Protein AF-A0A1J8P0C3-F1 (afdb_monomer)

Organism: NCBI:txid2360

Sequence (64 aa):
KCEKKVYLNEYQSIGELIVDVDDYIEFYNHRRFYETLGYRKPMDVYRESSIKSIKGKGFLKWTT

Mean predicted aligned error: 8.82 Å

InterPro domains:
  IPR001584 Integrase, catalytic core [PF13333] (7-48)
  IPR012337 Ribonuclease H-like superfamily [SSF53098] (5-49)

Secondary structure (DSSP, 8-state):
-------GGG-SSHHHHHHHHHHHHHHHHHT--BGGGTSB-HHHHHHHHHHHHHHHHHHTTS--

Solvent-accessible surface area (backbone atoms only — not comparable to full-atom values): 3958 Å² total; per-residue (Å²): 142,86,79,87,79,86,57,78,88,77,51,95,44,73,67,58,50,52,52,55,48,52,54,46,49,51,40,49,37,71,66,38,68,34,72,94,64,72,61,34,32,55,46,59,56,53,52,52,52,53,52,50,52,54,54,55,58,57,59,69,62,77,79,115

pLDDT: mean 80.43, std 14.41, range [44.19, 93.81]

Foldseek 3Di:
DDDPPDDVVVDPDPVVVVVVVVVVVCCQQPPDFDVVVVRDGNVVVVVVVVVVVVVVVVVVVPPD

Radius of gyration: 18.4 Å; Cα contacts (8 Å, |Δi|>4): 28; chains: 1; bounding box: 51×33×33 Å

Structure (mmCIF, N/CA/C/O backbone):
data_AF-A0A1J8P0C3-F1
#
_entry.id   AF-A0A1J8P0C3-F1
#
loop_
_atom_site.group_PDB
_atom_site.id
_atom_site.type_symbol
_atom_site.label_atom_id
_atom_site.label_alt_id
_atom_site.label_comp_id
_atom_site.label_asym_id
_atom_site.label_entity_id
_atom_site.label_seq_id
_atom_site.pdbx_PDB_ins_code
_atom_site.Cartn_x
_atom_site.Cartn_y
_atom_site.Cartn_z
_atom_site.occupancy
_atom_site.B_iso_or_equiv
_atom_site.auth_seq_id
_atom_site.auth_comp_id
_atom_site.auth_asym_id
_atom_site.auth_atom_id
_atom_site.pdbx_PDB_model_num
ATOM 1 N N . LYS A 1 1 ? -4.916 -9.570 -9.394 1.00 44.19 1 LYS A N 1
ATOM 2 C CA . LYS A 1 1 ? -6.033 -8.979 -8.617 1.00 44.19 1 LYS A CA 1
ATOM 3 C C . LYS A 1 1 ? -5.646 -9.008 -7.142 1.00 44.19 1 LYS A C 1
ATOM 5 O O . LYS A 1 1 ? -5.568 -10.086 -6.578 1.00 44.19 1 LYS A O 1
ATOM 10 N N . CYS A 1 2 ? -5.300 -7.864 -6.555 1.00 58.28 2 CYS A N 1
ATOM 11 C CA . CYS A 1 2 ? -5.091 -7.739 -5.110 1.00 58.28 2 CYS A CA 1
ATOM 12 C C . CYS A 1 2 ? -5.901 -6.523 -4.693 1.00 58.28 2 CYS A C 1
ATOM 14 O O . CYS A 1 2 ? -5.460 -5.395 -4.887 1.00 58.28 2 CYS A O 1
ATOM 16 N N . GLU A 1 3 ? -7.113 -6.767 -4.232 1.00 61.16 3 GLU A N 1
ATOM 17 C CA . GLU A 1 3 ? -7.974 -5.742 -3.665 1.00 61.16 3 GLU A CA 1
ATOM 18 C C . GLU A 1 3 ? -8.086 -6.096 -2.188 1.00 61.16 3 GLU A C 1
ATOM 20 O O . GLU A 1 3 ? -8.973 -6.853 -1.803 1.00 61.16 3 GLU A O 1
ATOM 25 N N . LYS A 1 4 ? -7.142 -5.622 -1.364 1.00 64.19 4 LYS A N 1
ATOM 26 C CA . LYS A 1 4 ? -7.410 -5.549 0.074 1.00 64.19 4 LYS A CA 1
ATOM 27 C C . LYS A 1 4 ? -8.457 -4.450 0.219 1.00 64.19 4 LYS A C 1
ATOM 29 O O . LYS A 1 4 ? -8.149 -3.277 0.024 1.00 64.19 4 LYS A O 1
AT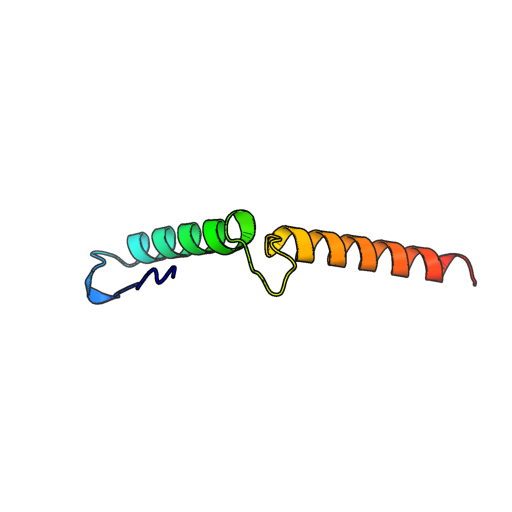OM 34 N N . LYS A 1 5 ? -9.713 -4.842 0.413 1.00 65.81 5 LYS A N 1
ATOM 35 C CA . LYS A 1 5 ? -10.812 -3.906 0.636 1.00 65.81 5 LYS A CA 1
ATOM 36 C C . LYS A 1 5 ? -10.866 -3.645 2.133 1.00 65.81 5 LYS A C 1
ATOM 38 O O . LYS A 1 5 ? -11.256 -4.520 2.888 1.00 65.81 5 LYS A O 1
ATOM 43 N N . VAL A 1 6 ? -10.387 -2.474 2.537 1.00 68.69 6 VAL A N 1
ATOM 44 C CA . VAL A 1 6 ? -10.440 -2.006 3.925 1.00 68.69 6 VAL A CA 1
ATOM 45 C C . VAL A 1 6 ? -11.840 -1.439 4.144 1.00 68.69 6 VAL A C 1
ATOM 47 O O . VAL A 1 6 ? -12.146 -0.343 3.670 1.00 68.69 6 VAL A O 1
ATOM 50 N N . TYR A 1 7 ? -12.719 -2.202 4.792 1.00 75.94 7 TYR A N 1
ATOM 51 C CA . TYR A 1 7 ? -14.055 -1.735 5.152 1.00 75.94 7 TYR A CA 1
ATOM 52 C C . TYR A 1 7 ? -14.028 -1.177 6.570 1.00 75.94 7 TYR A C 1
ATOM 54 O O . TYR A 1 7 ? -13.815 -1.903 7.532 1.00 75.94 7 TYR A O 1
ATOM 62 N N . LEU A 1 8 ? -14.284 0.124 6.709 1.00 76.56 8 LEU A N 1
ATOM 63 C CA . LEU A 1 8 ? -14.179 0.815 7.998 1.00 76.56 8 LEU A CA 1
ATOM 64 C C . LEU A 1 8 ? -15.079 0.206 9.091 1.00 76.56 8 LEU A C 1
ATOM 66 O O . LEU A 1 8 ? -14.726 0.231 10.263 1.00 76.56 8 LEU A O 1
ATOM 70 N N . ASN A 1 9 ? -16.207 -0.385 8.693 1.00 81.81 9 ASN A N 1
ATOM 71 C CA . ASN A 1 9 ? -17.185 -0.992 9.597 1.00 81.81 9 ASN A CA 1
ATOM 72 C C . ASN A 1 9 ? -16.744 -2.352 10.169 1.00 81.81 9 ASN A C 1
ATOM 74 O O . ASN A 1 9 ? -17.441 -2.895 11.021 1.00 81.81 9 ASN A O 1
ATOM 78 N N . GLU A 1 10 ? -15.641 -2.924 9.683 1.00 83.62 10 GLU A N 1
ATOM 79 C CA . GLU A 1 10 ? -15.135 -4.229 10.130 1.00 83.62 10 GLU A CA 1
ATOM 80 C C . GLU A 1 10 ? -14.144 -4.110 11.299 1.00 83.62 10 GLU A C 1
ATOM 82 O O . GLU A 1 10 ? -13.840 -5.110 11.946 1.00 83.62 10 GLU A O 1
ATOM 87 N N . TYR A 1 11 ? -13.680 -2.896 11.612 1.00 85.56 11 TYR A N 1
ATOM 88 C CA . TYR A 1 11 ? -12.717 -2.649 12.685 1.00 85.56 11 TYR A CA 1
ATOM 89 C C . TYR A 1 11 ? -13.425 -2.316 13.996 1.00 85.56 11 TYR A C 1
ATOM 91 O O . TYR A 1 11 ? -14.328 -1.479 14.039 1.00 85.56 11 TYR A O 1
ATOM 99 N N . GLN A 1 12 ? -12.984 -2.944 15.087 1.00 86.31 12 GLN A N 1
ATOM 100 C CA . GLN A 1 12 ? -13.530 -2.693 16.424 1.00 86.31 12 GLN A CA 1
ATOM 101 C C . GLN A 1 12 ? -12.908 -1.450 17.063 1.00 86.31 12 GLN A C 1
ATOM 103 O O . GLN A 1 12 ? -13.493 -0.833 17.954 1.00 86.31 12 GLN A O 1
ATOM 108 N N . SER A 1 13 ? -11.718 -1.058 16.604 1.00 89.75 13 SER A N 1
ATOM 109 C CA . SER A 1 13 ? -11.035 0.144 17.063 1.00 89.75 13 SER A CA 1
ATOM 110 C C . SER A 1 13 ? -10.205 0.794 15.960 1.00 89.75 13 SER A C 1
ATOM 112 O O . SER A 1 13 ? -9.780 0.154 14.999 1.00 89.75 13 SER A O 1
ATOM 114 N N . ILE A 1 14 ? -9.901 2.081 16.139 1.00 88.88 14 ILE A N 1
ATOM 115 C CA . ILE A 1 14 ? -9.015 2.815 15.229 1.00 88.88 14 ILE A CA 1
ATOM 116 C C . ILE A 1 14 ? -7.583 2.253 15.243 1.00 88.88 14 ILE A C 1
ATOM 118 O O . ILE A 1 14 ? -6.875 2.363 14.248 1.00 88.88 14 ILE A O 1
ATOM 122 N N . GLY A 1 15 ? -7.163 1.635 16.354 1.00 91.88 15 GLY A N 1
ATOM 123 C CA . GLY A 1 15 ? -5.830 1.048 16.490 1.00 91.88 15 GLY A CA 1
ATOM 124 C C . GLY A 1 15 ? -5.620 -0.139 15.552 1.00 91.88 15 GLY A C 1
ATOM 125 O O . GLY A 1 15 ? -4.580 -0.229 14.909 1.00 91.88 15 GLY A O 1
ATOM 126 N N . GLU A 1 16 ? -6.631 -0.997 15.409 1.00 88.88 16 GLU A N 1
ATOM 127 C CA . GLU A 1 16 ? -6.596 -2.120 14.461 1.00 88.88 16 GLU A CA 1
ATOM 128 C C . GLU A 1 16 ? -6.482 -1.631 13.015 1.00 88.88 16 GLU A C 1
ATOM 130 O O . GLU A 1 16 ? -5.692 -2.167 12.243 1.00 88.88 16 GLU A O 1
ATOM 135 N N . LEU A 1 17 ? -7.218 -0.570 12.665 1.00 90.00 17 LEU A N 1
ATOM 136 C CA . LEU A 1 17 ? -7.142 0.036 11.338 1.00 90.00 17 LEU A CA 1
ATOM 137 C C . LEU A 1 17 ? -5.739 0.579 11.040 1.00 90.00 17 LEU A C 1
ATOM 139 O O . LEU A 1 17 ? -5.239 0.393 9.934 1.00 90.00 17 LEU A O 1
ATOM 143 N N . ILE A 1 18 ? -5.104 1.245 12.009 1.00 91.94 18 ILE A N 1
ATOM 144 C CA . ILE A 1 18 ? -3.751 1.795 11.842 1.00 91.94 18 ILE A CA 1
ATOM 145 C C . ILE A 1 18 ? -2.752 0.672 11.547 1.00 91.94 18 ILE A C 1
ATOM 147 O O . ILE A 1 18 ? -2.027 0.758 10.560 1.00 91.94 18 ILE A O 1
ATOM 151 N N . VAL A 1 19 ? -2.763 -0.401 12.346 1.00 92.50 19 VAL A N 1
ATOM 152 C CA . VAL A 1 19 ? -1.865 -1.553 12.148 1.00 92.50 19 VAL A CA 1
ATOM 153 C C . VAL A 1 19 ? -2.091 -2.192 10.778 1.00 92.50 19 VAL A C 1
ATOM 155 O O . VAL A 1 19 ? -1.144 -2.459 10.043 1.00 92.50 19 VAL A O 1
ATOM 158 N N . ASP A 1 20 ? -3.350 -2.384 10.392 1.00 89.81 20 ASP A N 1
ATOM 159 C CA . ASP A 1 20 ? -3.690 -3.056 9.141 1.00 89.81 20 ASP A CA 1
ATOM 160 C C . ASP A 1 20 ? -3.333 -2.225 7.891 1.00 89.81 20 ASP A C 1
ATOM 162 O O . ASP A 1 20 ? -3.015 -2.773 6.823 1.00 89.81 20 ASP A O 1
ATOM 166 N N . VAL A 1 21 ? -3.364 -0.895 8.019 1.00 90.38 21 VAL A N 1
ATOM 167 C CA . VAL A 1 21 ? -2.873 0.046 7.005 1.00 90.38 21 VAL A CA 1
ATOM 168 C C . VAL A 1 21 ? -1.348 0.024 6.934 1.00 90.38 21 VAL A C 1
ATOM 170 O O . VAL A 1 21 ? -0.812 -0.046 5.826 1.00 90.38 21 VAL A O 1
ATOM 173 N N . ASP A 1 22 ? -0.651 0.029 8.069 1.00 93.25 22 ASP A N 1
ATOM 174 C CA . ASP A 1 22 ? 0.814 -0.050 8.110 1.00 93.25 22 ASP A CA 1
ATOM 175 C C . ASP A 1 22 ? 1.320 -1.342 7.449 1.00 93.25 22 ASP A C 1
ATOM 177 O O . ASP A 1 22 ? 2.191 -1.299 6.571 1.00 93.25 22 ASP A O 1
ATOM 181 N N . ASP A 1 23 ? 0.697 -2.479 7.763 1.00 92.12 23 ASP A N 1
ATOM 182 C CA . ASP A 1 23 ? 1.001 -3.772 7.142 1.00 92.12 23 ASP A CA 1
ATOM 183 C C . ASP A 1 23 ? 0.738 -3.757 5.630 1.00 92.12 23 ASP A C 1
ATOM 185 O O . ASP A 1 23 ? 1.502 -4.313 4.832 1.00 92.12 23 ASP A O 1
ATOM 189 N N . TYR A 1 24 ? -0.336 -3.089 5.198 1.00 90.94 24 TYR A N 1
ATOM 190 C CA . TYR A 1 24 ? -0.628 -2.936 3.775 1.00 90.94 24 TYR A CA 1
ATOM 191 C C . TYR A 1 24 ? 0.432 -2.090 3.060 1.00 90.94 24 TYR A C 1
ATOM 193 O O . TYR A 1 24 ? 0.837 -2.431 1.943 1.00 90.94 24 TYR A O 1
ATOM 201 N N . ILE A 1 25 ? 0.901 -1.010 3.688 1.00 92.00 25 ILE A N 1
ATOM 202 C CA . ILE A 1 25 ? 1.948 -0.144 3.139 1.00 92.00 25 ILE A CA 1
ATOM 203 C C . ILE A 1 25 ? 3.271 -0.912 3.025 1.00 92.00 25 ILE A C 1
ATOM 205 O O . ILE A 1 25 ? 3.917 -0.830 1.975 1.00 92.00 25 ILE A O 1
ATOM 209 N N . GLU A 1 2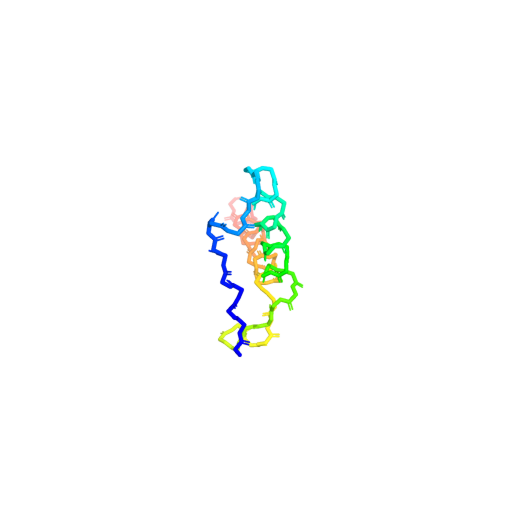6 ? 3.663 -1.693 4.041 1.00 93.75 26 GLU A N 1
ATOM 210 C CA . GLU A 1 26 ? 4.858 -2.554 3.984 1.00 93.75 26 GLU A CA 1
ATOM 211 C C . GLU A 1 26 ? 4.774 -3.517 2.802 1.00 93.75 26 GLU A C 1
ATOM 213 O O . GLU A 1 26 ? 5.670 -3.550 1.948 1.00 93.75 26 GLU A O 1
ATOM 218 N N . PHE A 1 27 ? 3.651 -4.227 2.694 1.00 92.31 27 PHE A N 1
ATOM 219 C CA . PHE A 1 27 ? 3.426 -5.185 1.626 1.00 92.31 27 PHE A CA 1
ATOM 220 C C . PHE A 1 27 ? 3.483 -4.511 0.250 1.00 92.31 27 PHE A C 1
ATOM 222 O O . PHE A 1 27 ? 4.158 -4.998 -0.666 1.00 92.31 27 PHE A O 1
ATOM 229 N N . TYR A 1 28 ? 2.795 -3.379 0.089 1.00 90.81 28 TYR A N 1
ATOM 230 C CA . TYR A 1 28 ? 2.748 -2.652 -1.174 1.00 90.81 28 TYR A CA 1
ATOM 231 C C . TYR A 1 28 ? 4.142 -2.191 -1.603 1.00 90.81 28 TYR A C 1
ATOM 233 O O . TYR A 1 28 ? 4.546 -2.389 -2.748 1.00 90.81 28 TYR A O 1
ATOM 241 N N . ASN A 1 29 ? 4.903 -1.619 -0.678 1.00 92.00 29 ASN A N 1
ATOM 242 C CA . ASN A 1 29 ? 6.193 -1.024 -0.985 1.00 92.00 29 ASN A CA 1
ATOM 243 C C . ASN A 1 29 ? 7.299 -2.069 -1.198 1.00 92.00 29 ASN A C 1
ATOM 245 O O . ASN A 1 29 ? 8.174 -1.869 -2.047 1.00 92.00 29 ASN A O 1
ATOM 249 N N . HIS A 1 30 ? 7.260 -3.187 -0.464 1.00 92.12 30 HIS A N 1
ATOM 250 C CA . HIS A 1 30 ? 8.368 -4.148 -0.397 1.00 92.12 30 HIS A CA 1
ATOM 251 C C . HIS A 1 30 ? 8.081 -5.529 -0.980 1.00 92.12 30 HIS A C 1
ATOM 253 O O . HIS A 1 30 ? 9.018 -6.309 -1.185 1.00 92.12 30 HIS A O 1
ATOM 259 N N . ARG A 1 31 ? 6.822 -5.879 -1.235 1.00 89.62 31 ARG A N 1
ATOM 260 C CA . ARG A 1 31 ? 6.448 -7.237 -1.666 1.00 89.62 31 ARG A CA 1
ATOM 261 C C . 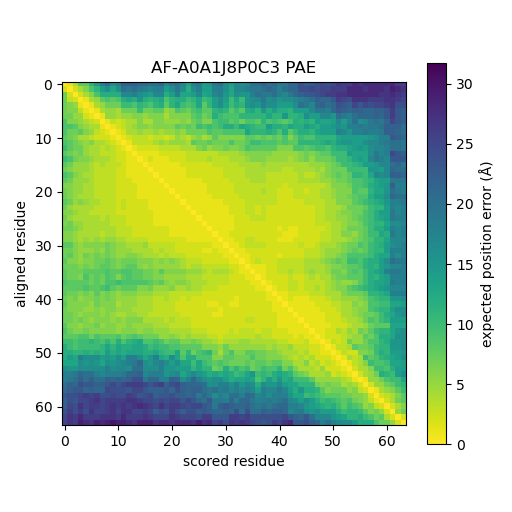ARG A 1 31 ? 5.658 -7.242 -2.966 1.00 89.62 31 ARG A C 1
ATOM 263 O O . ARG A 1 31 ? 5.780 -8.198 -3.728 1.00 89.62 31 ARG A O 1
ATOM 270 N N . ARG A 1 32 ? 4.907 -6.181 -3.263 1.00 87.88 32 ARG A N 1
ATOM 271 C CA . ARG A 1 32 ? 4.127 -6.075 -4.498 1.00 87.88 32 ARG A CA 1
ATOM 272 C C . ARG A 1 32 ? 5.015 -5.830 -5.718 1.00 87.88 32 ARG A C 1
ATOM 274 O O . ARG A 1 32 ? 5.792 -4.882 -5.760 1.0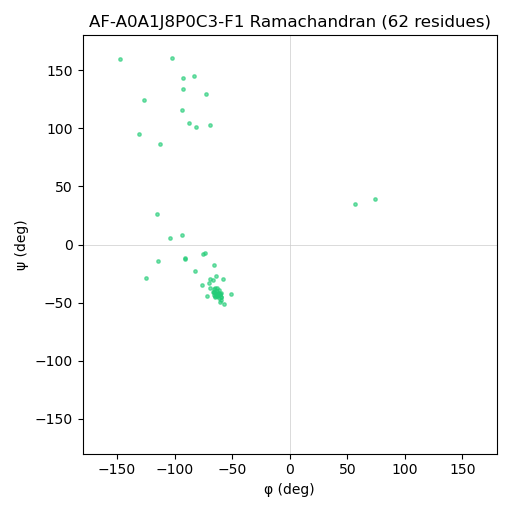0 87.88 32 ARG A O 1
ATOM 281 N N . PHE A 1 33 ? 4.812 -6.646 -6.745 1.00 89.69 33 PHE A N 1
ATOM 282 C CA . PHE A 1 33 ? 5.399 -6.446 -8.066 1.00 89.69 33 PHE A CA 1
ATOM 283 C C . PHE A 1 33 ? 4.452 -5.665 -8.972 1.00 89.69 33 PHE A C 1
ATOM 285 O O . PHE A 1 33 ? 3.234 -5.857 -8.922 1.00 89.69 33 PHE A O 1
ATOM 292 N N . TYR A 1 34 ? 5.023 -4.796 -9.805 1.00 85.19 34 TYR A N 1
ATOM 293 C CA . TYR A 1 34 ? 4.265 -3.988 -10.753 1.00 85.19 34 TYR A CA 1
ATOM 294 C C . TYR A 1 34 ? 4.814 -4.164 -12.171 1.00 85.19 34 TYR A C 1
ATOM 296 O O . TYR A 1 34 ? 5.999 -3.938 -12.417 1.00 85.19 34 TYR A O 1
ATOM 304 N N . GLU A 1 35 ? 3.951 -4.551 -13.112 1.00 87.81 35 GLU A N 1
ATOM 305 C CA . GLU A 1 35 ? 4.338 -4.819 -14.505 1.00 87.81 35 GLU A CA 1
ATOM 306 C C . GLU A 1 35 ? 4.932 -3.577 -15.178 1.00 87.81 35 GLU A C 1
ATOM 308 O O . GLU A 1 35 ? 5.992 -3.657 -15.793 1.00 87.81 35 GLU A O 1
ATOM 313 N N . THR A 1 36 ? 4.329 -2.401 -14.967 1.00 89.38 36 THR A N 1
ATOM 314 C CA . THR A 1 36 ? 4.829 -1.133 -15.533 1.00 89.38 36 THR A CA 1
ATOM 315 C C . THR A 1 36 ? 6.189 -0.707 -14.974 1.00 89.38 36 THR A C 1
ATOM 317 O O . THR A 1 36 ? 6.874 0.104 -15.590 1.00 89.38 36 THR A O 1
ATOM 320 N N . LEU A 1 37 ? 6.613 -1.265 -13.833 1.00 86.69 37 LEU A N 1
ATOM 321 C CA . LEU A 1 37 ? 7.944 -1.055 -13.251 1.00 86.69 37 LEU A CA 1
ATOM 322 C C . LEU A 1 37 ? 8.952 -2.138 -13.676 1.00 86.69 37 LEU A C 1
ATOM 324 O O . LEU A 1 37 ? 10.066 -2.186 -13.142 1.00 86.69 37 LEU A O 1
ATOM 328 N N . GLY A 1 38 ? 8.574 -3.002 -14.623 1.00 90.38 38 GLY A N 1
ATOM 329 C CA . GLY A 1 38 ? 9.377 -4.133 -15.083 1.00 90.38 38 GLY A CA 1
ATOM 330 C C . GLY A 1 38 ? 9.410 -5.275 -14.071 1.00 90.38 38 GLY A C 1
ATOM 331 O O . GLY A 1 38 ? 10.470 -5.846 -13.843 1.00 90.38 38 GLY A O 1
ATOM 332 N N . TYR A 1 39 ? 8.278 -5.561 -13.415 1.00 89.75 39 TYR A N 1
ATOM 333 C CA . TYR A 1 39 ? 8.174 -6.545 -12.327 1.00 89.75 39 TYR A CA 1
ATOM 334 C C . TYR A 1 39 ? 9.127 -6.262 -11.161 1.00 89.75 39 TYR A C 1
ATOM 336 O O . TYR A 1 39 ? 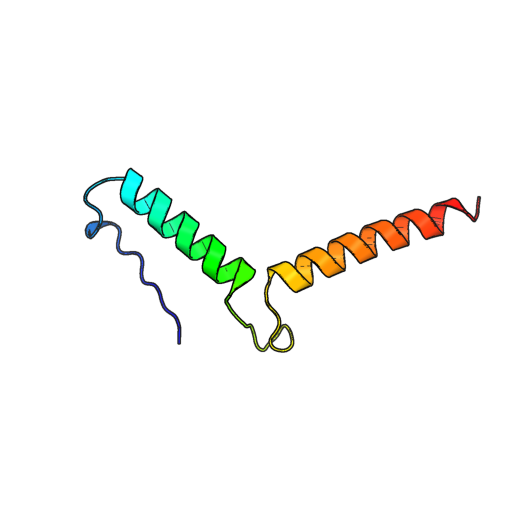9.634 -7.171 -10.507 1.00 89.75 39 TYR A O 1
ATOM 344 N N . ARG A 1 40 ? 9.361 -4.981 -10.875 1.00 90.88 40 ARG A N 1
ATOM 345 C CA . ARG A 1 40 ? 10.121 -4.535 -9.703 1.00 90.88 40 ARG A CA 1
ATOM 346 C C . ARG A 1 40 ? 9.189 -4.043 -8.608 1.00 90.88 40 ARG A C 1
ATOM 348 O O . ARG A 1 40 ? 8.024 -3.724 -8.862 1.00 90.88 40 ARG A O 1
ATOM 355 N N . LYS A 1 41 ? 9.717 -3.993 -7.387 1.00 92.50 41 LYS A N 1
ATOM 356 C CA . LYS A 1 41 ? 8.999 -3.467 -6.226 1.00 92.50 41 LYS A CA 1
ATOM 357 C C . LYS A 1 41 ? 9.125 -1.944 -6.180 1.00 92.50 41 LYS A C 1
ATOM 359 O O . LYS A 1 41 ? 10.196 -1.425 -6.516 1.00 92.50 41 LYS A O 1
ATOM 364 N N . PRO A 1 42 ? 8.089 -1.220 -5.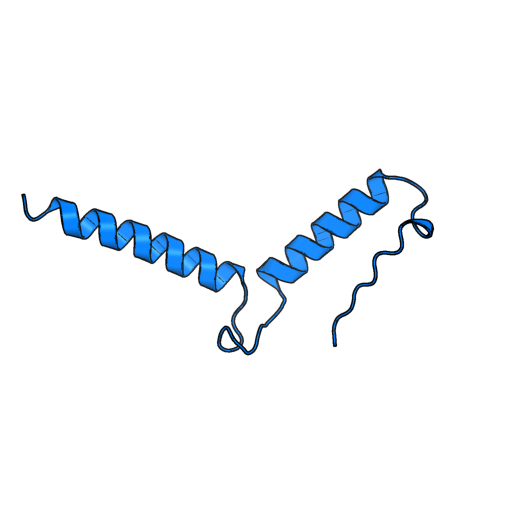724 1.00 92.75 42 PRO 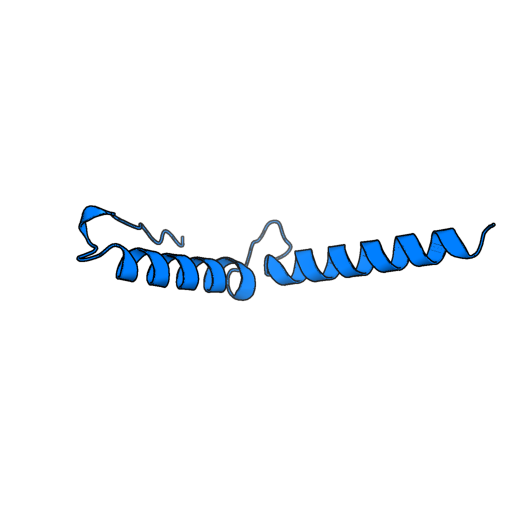A N 1
ATOM 365 C CA . PRO A 1 42 ? 8.139 0.235 -5.609 1.00 92.75 42 PRO A CA 1
ATOM 366 C C . PRO A 1 42 ? 9.371 0.748 -4.847 1.00 92.75 42 PRO A C 1
ATOM 368 O O . PRO A 1 42 ? 10.037 1.672 -5.322 1.00 92.75 42 PRO A O 1
ATOM 371 N N . MET A 1 43 ? 9.748 0.112 -3.728 1.00 93.81 43 MET A N 1
ATOM 372 C CA . MET A 1 43 ? 10.925 0.55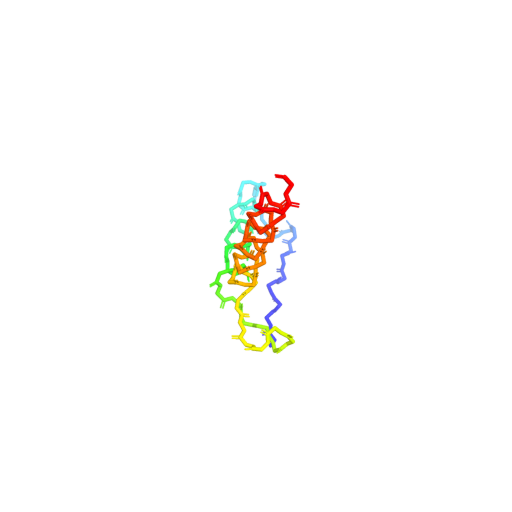6 -2.970 1.00 93.81 43 MET A CA 1
ATOM 373 C C . MET A 1 43 ? 12.252 0.375 -3.691 1.00 93.81 43 MET A C 1
ATOM 375 O O . MET A 1 43 ? 13.156 1.183 -3.472 1.00 93.81 43 MET A O 1
ATOM 379 N N . ASP A 1 44 ? 12.389 -0.633 -4.547 1.00 92.50 44 ASP A N 1
ATOM 380 C CA . ASP A 1 44 ? 13.632 -0.838 -5.293 1.00 92.50 44 ASP A CA 1
ATOM 381 C C . ASP A 1 44 ? 13.847 0.318 -6.275 1.00 92.50 44 ASP A C 1
ATOM 383 O O . ASP A 1 44 ? 14.942 0.874 -6.368 1.00 92.50 44 ASP A O 1
ATOM 387 N N . VAL A 1 45 ? 12.769 0.754 -6.932 1.00 91.19 45 VAL A N 1
ATOM 388 C CA . VAL A 1 45 ? 12.783 1.890 -7.864 1.00 91.19 45 VAL A CA 1
ATOM 389 C C . VAL A 1 45 ? 13.093 3.201 -7.136 1.00 91.19 45 VAL A C 1
ATOM 391 O O . VAL A 1 45 ? 13.918 3.985 -7.609 1.00 91.19 45 VAL A O 1
ATOM 394 N N . TYR A 1 46 ? 12.486 3.434 -5.969 1.00 91.12 46 TYR A N 1
ATOM 395 C CA . TYR A 1 46 ? 12.767 4.623 -5.157 1.00 91.12 46 TYR A CA 1
ATOM 396 C C . TYR A 1 46 ? 14.216 4.666 -4.645 1.00 91.12 46 TYR A C 1
ATOM 398 O O . TYR A 1 46 ? 14.867 5.714 -4.668 1.00 91.12 46 TYR A O 1
ATOM 406 N N . ARG A 1 47 ? 14.758 3.531 -4.187 1.00 90.25 47 ARG A N 1
ATOM 407 C CA . ARG A 1 47 ? 16.160 3.450 -3.745 1.00 90.25 47 ARG A CA 1
ATOM 408 C C . ARG A 1 47 ? 17.114 3.737 -4.899 1.00 90.25 47 ARG A C 1
ATOM 410 O O . ARG A 1 47 ? 18.063 4.502 -4.735 1.00 90.25 47 ARG A O 1
ATOM 417 N N . GLU A 1 48 ? 16.841 3.177 -6.073 1.00 89.69 48 GLU A N 1
ATOM 418 C CA . GLU A 1 48 ? 17.657 3.403 -7.262 1.00 89.69 48 GLU A CA 1
ATOM 419 C C . GLU A 1 48 ? 17.641 4.876 -7.703 1.00 89.69 48 GLU A C 1
ATOM 421 O O . GLU A 1 48 ? 18.698 5.446 -7.990 1.00 89.69 48 GLU A O 1
ATOM 426 N N . SER A 1 49 ? 16.470 5.521 -7.717 1.00 86.56 49 SER A N 1
ATOM 427 C CA . SER A 1 49 ? 16.353 6.942 -8.070 1.00 86.56 49 SER A CA 1
ATOM 428 C C . SER A 1 49 ? 17.066 7.847 -7.057 1.00 86.56 49 SER A C 1
ATOM 430 O O . SER A 1 49 ? 17.749 8.797 -7.448 1.00 86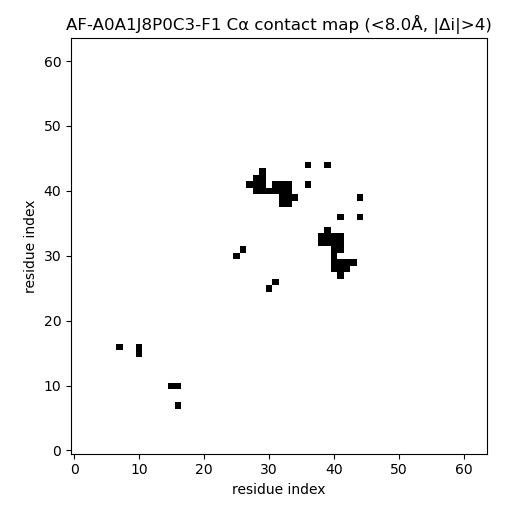.56 49 SER A O 1
ATOM 432 N N . SER A 1 50 ? 17.001 7.504 -5.769 1.00 83.00 50 SER A N 1
ATOM 433 C CA . SER A 1 50 ? 17.702 8.216 -4.695 1.00 83.00 50 SER A CA 1
ATOM 434 C C . SER A 1 50 ? 19.225 8.138 -4.865 1.00 83.00 50 SER A C 1
ATOM 436 O O . SER A 1 50 ? 19.917 9.155 -4.791 1.00 83.00 50 SER A O 1
ATOM 438 N N . ILE A 1 51 ? 19.756 6.953 -5.186 1.00 78.19 51 ILE A N 1
ATOM 439 C CA . ILE A 1 51 ? 21.186 6.749 -5.470 1.00 78.19 51 ILE A CA 1
ATOM 440 C C . ILE A 1 51 ? 21.615 7.518 -6.728 1.00 78.19 51 ILE A C 1
ATOM 442 O O . ILE A 1 51 ? 22.670 8.158 -6.732 1.00 78.19 51 ILE A O 1
ATOM 446 N N . LYS A 1 52 ? 20.803 7.496 -7.794 1.00 75.88 52 LYS A N 1
ATOM 447 C CA . LYS A 1 52 ? 21.057 8.263 -9.027 1.00 75.88 52 LYS A CA 1
ATOM 448 C C . LYS A 1 52 ? 21.122 9.770 -8.759 1.00 75.88 52 LYS A C 1
ATOM 450 O O . LYS A 1 52 ? 22.034 10.429 -9.254 1.00 75.88 52 LYS A O 1
ATOM 455 N N . SER A 1 53 ? 20.225 10.296 -7.924 1.00 73.75 53 SER A N 1
ATOM 456 C CA . SER A 1 53 ? 20.229 11.707 -7.510 1.00 73.75 53 SER A CA 1
ATOM 457 C C . SER A 1 53 ? 21.523 12.094 -6.784 1.00 73.75 53 SER A C 1
ATOM 459 O O . SER A 1 53 ? 22.120 13.131 -7.077 1.00 73.75 53 SER A O 1
ATOM 461 N N . ILE A 1 54 ? 22.021 11.232 -5.892 1.00 73.38 54 ILE A N 1
ATOM 462 C CA . ILE A 1 54 ? 23.286 11.461 -5.176 1.00 73.38 54 ILE A CA 1
ATOM 463 C C . ILE A 1 54 ? 24.475 11.476 -6.149 1.00 73.38 54 ILE A C 1
ATOM 465 O O . ILE A 1 54 ? 25.310 12.380 -6.085 1.00 73.38 54 ILE A O 1
ATOM 469 N N . LYS A 1 55 ? 24.537 10.524 -7.089 1.00 68.06 55 LYS A N 1
ATOM 470 C CA . LYS A 1 55 ? 25.611 10.466 -8.097 1.00 68.06 55 LYS A CA 1
ATOM 471 C C . LYS A 1 55 ? 25.607 11.684 -9.028 1.00 68.06 55 LYS A C 1
ATOM 473 O O . LYS A 1 55 ? 26.672 12.226 -9.310 1.00 68.06 55 LYS A O 1
ATOM 478 N N . GLY A 1 56 ? 24.430 12.158 -9.443 1.00 60.53 56 GLY A N 1
ATOM 479 C CA . GLY A 1 56 ? 24.292 13.366 -10.266 1.00 60.53 56 GLY A CA 1
ATOM 480 C C . GLY A 1 56 ? 24.780 14.640 -9.564 1.00 60.53 56 GLY A C 1
ATOM 481 O O . GLY A 1 56 ? 25.437 15.471 -10.185 1.00 60.53 56 GLY A O 1
ATOM 482 N N . LYS A 1 57 ? 24.547 14.766 -8.249 1.00 60.47 57 LYS A N 1
ATOM 483 C CA . LYS A 1 57 ? 25.071 15.886 -7.442 1.00 60.47 57 LYS A CA 1
ATOM 484 C C . LYS A 1 57 ? 26.587 15.824 -7.237 1.00 60.47 57 LYS A C 1
ATOM 486 O O . LYS A 1 57 ? 27.225 16.867 -7.142 1.00 60.47 57 LYS A O 1
ATOM 491 N N . GLY A 1 58 ? 27.162 14.622 -7.155 1.00 57.25 58 GLY A N 1
ATOM 492 C CA . GLY A 1 58 ? 28.612 14.429 -7.055 1.00 57.25 58 GLY A CA 1
ATOM 493 C C . GLY A 1 58 ? 29.352 14.796 -8.343 1.00 57.25 58 GLY A C 1
ATOM 494 O O . GLY A 1 58 ? 30.417 15.396 -8.275 1.00 57.25 58 GLY A O 1
ATOM 495 N N . PHE A 1 59 ? 28.766 14.503 -9.508 1.00 54.75 59 PHE A N 1
ATOM 496 C CA . PHE A 1 59 ? 29.348 14.831 -10.814 1.00 54.75 59 PHE A CA 1
ATOM 497 C C . PHE A 1 59 ? 29.432 16.346 -11.066 1.00 54.75 59 PHE A C 1
ATOM 499 O O . PHE A 1 59 ? 30.442 16.828 -11.565 1.00 54.75 59 PHE A O 1
ATOM 506 N N . LEU A 1 60 ? 28.425 17.116 -10.633 1.00 55.81 60 LEU A N 1
ATOM 507 C CA . LEU A 1 60 ? 28.391 18.574 -10.816 1.00 55.81 60 LEU A CA 1
ATOM 508 C C . LEU A 1 60 ? 29.369 19.348 -9.903 1.00 55.81 60 LEU A C 1
ATOM 510 O O . LEU A 1 60 ? 29.511 20.555 -10.052 1.00 55.81 60 LEU A O 1
ATOM 514 N N . LYS A 1 61 ? 30.032 18.679 -8.946 1.00 54.34 61 LYS A N 1
ATOM 515 C CA . LYS A 1 61 ? 30.989 19.310 -8.016 1.00 54.34 61 LYS A CA 1
ATOM 516 C C . LYS A 1 61 ? 32.448 19.308 -8.488 1.00 54.34 61 LYS A C 1
ATOM 518 O O . LYS A 1 61 ? 33.246 20.001 -7.874 1.00 54.34 61 LYS A O 1
ATOM 523 N N . TRP A 1 62 ? 32.804 18.553 -9.531 1.00 47.16 62 TRP A N 1
ATOM 524 C CA . TRP A 1 62 ? 34.193 18.443 -10.021 1.00 47.16 62 TRP A CA 1
ATOM 525 C C . TRP A 1 62 ? 34.461 19.236 -11.308 1.00 47.16 62 TRP A C 1
ATOM 527 O O . TRP A 1 62 ? 35.542 19.138 -11.880 1.00 47.16 62 TRP A O 1
ATOM 537 N N . THR A 1 63 ? 33.486 20.018 -11.772 1.00 55.09 63 THR A N 1
ATOM 538 C CA . THR A 1 63 ? 33.585 20.836 -12.991 1.00 55.09 63 THR A CA 1
ATOM 539 C C . THR A 1 63 ? 33.514 22.341 -12.702 1.00 55.09 63 THR A C 1
ATOM 541 O O . THR A 1 63 ? 33.058 23.103 -13.551 1.00 55.09 63 THR A O 1
ATOM 544 N N . THR A 1 64 ? 33.907 22.794 -11.508 1.00 46.84 64 THR A N 1
ATOM 545 C CA . THR A 1 64 ? 34.005 24.223 -11.152 1.00 46.84 64 THR A CA 1
ATOM 546 C C . THR A 1 64 ? 35.227 24.467 -10.288 1.00 46.84 64 THR A C 1
ATOM 548 O O . THR A 1 64 ? 35.480 23.621 -9.403 1.00 46.84 64 THR A O 1
#